Protein AF-A0A846SMU7-F1 (afdb_monomer_lite)

Structure (mmCIF, N/CA/C/O backbone):
data_AF-A0A846SMU7-F1
#
_entry.id   AF-A0A846SMU7-F1
#
loop_
_atom_site.group_PDB
_atom_site.id
_atom_site.type_symbol
_atom_site.label_atom_id
_atom_site.label_alt_id
_atom_site.label_comp_id
_atom_site.label_asym_id
_atom_site.label_entity_id
_atom_site.label_seq_id
_atom_site.pdbx_PDB_ins_code
_atom_site.Cartn_x
_atom_site.Cartn_y
_atom_site.Cartn_z
_atom_site.occupancy
_atom_site.B_iso_or_equiv
_atom_site.auth_seq_id
_atom_site.auth_comp_id
_atom_site.auth_asym_id
_atom_site.auth_atom_id
_atom_site.pdbx_PDB_model_num
ATOM 1 N N . MET A 1 1 ? 7.719 -6.449 4.199 1.00 87.12 1 MET A N 1
ATOM 2 C CA . MET A 1 1 ? 6.396 -6.004 4.695 1.00 87.12 1 MET A CA 1
ATOM 3 C C . MET A 1 1 ? 6.535 -4.576 5.198 1.00 87.12 1 MET A C 1
ATOM 5 O O . MET A 1 1 ? 7.636 -4.227 5.606 1.00 87.12 1 MET A O 1
ATOM 9 N N . ILE A 1 2 ? 5.466 -3.786 5.171 1.00 92.44 2 ILE A N 1
ATOM 10 C CA . ILE A 1 2 ? 5.481 -2.355 5.486 1.00 92.44 2 ILE A CA 1
ATOM 11 C C . ILE A 1 2 ? 4.340 -2.072 6.477 1.00 92.44 2 ILE A C 1
ATOM 13 O O . ILE A 1 2 ? 3.179 -2.138 6.070 1.00 92.44 2 ILE A O 1
ATOM 17 N N . PRO A 1 3 ? 4.624 -1.831 7.766 1.00 92.62 3 PRO A N 1
ATOM 18 C CA . PRO A 1 3 ? 3.638 -1.274 8.687 1.00 92.62 3 PRO A CA 1
ATOM 19 C C . PRO A 1 3 ? 3.434 0.221 8.386 1.00 92.62 3 PRO A C 1
ATOM 21 O O . PRO A 1 3 ? 4.411 0.931 8.161 1.00 92.62 3 PRO A O 1
ATOM 24 N N . THR A 1 4 ? 2.189 0.695 8.363 1.00 92.88 4 THR A N 1
ATOM 25 C CA . THR A 1 4 ? 1.830 2.069 7.991 1.00 92.88 4 THR A CA 1
ATOM 26 C C . THR A 1 4 ? 0.860 2.702 8.985 1.00 92.88 4 THR A C 1
ATOM 28 O O . THR A 1 4 ? -0.081 2.060 9.458 1.00 92.88 4 THR A O 1
ATOM 31 N N . TYR A 1 5 ? 1.089 3.984 9.274 1.00 92.94 5 TYR A N 1
ATOM 32 C CA . TYR A 1 5 ? 0.157 4.864 9.974 1.00 92.94 5 TYR A CA 1
ATOM 33 C C . TYR A 1 5 ? 0.385 6.309 9.510 1.00 92.94 5 TYR A C 1
ATOM 35 O O . TYR A 1 5 ? 1.468 6.836 9.734 1.00 92.94 5 TYR A O 1
ATOM 43 N N . ASN A 1 6 ? -0.604 6.945 8.877 1.00 92.88 6 ASN A N 1
ATOM 44 C CA . ASN A 1 6 ? -0.469 8.283 8.267 1.00 92.88 6 ASN A CA 1
ATOM 45 C C . ASN A 1 6 ? 0.636 8.396 7.189 1.00 92.88 6 ASN A C 1
ATOM 47 O O . ASN A 1 6 ? 1.382 9.371 7.136 1.00 92.88 6 ASN A O 1
ATOM 51 N N . GLU A 1 7 ? 0.733 7.396 6.312 1.00 93.06 7 GLU A N 1
ATOM 52 C CA . GLU A 1 7 ? 1.792 7.254 5.299 1.00 93.06 7 GLU A CA 1
ATOM 53 C C . GLU A 1 7 ? 1.241 7.282 3.857 1.00 93.06 7 GLU A C 1
ATOM 55 O O . GLU A 1 7 ? 1.865 6.773 2.920 1.00 93.06 7 GLU A O 1
ATOM 60 N N . SER A 1 8 ? 0.059 7.871 3.642 1.00 92.44 8 SER A N 1
ATOM 61 C CA . SER A 1 8 ? -0.642 7.868 2.346 1.00 92.44 8 SER A CA 1
ATOM 62 C C . SER A 1 8 ? 0.187 8.434 1.194 1.00 92.44 8 SER A C 1
ATOM 64 O O . SER A 1 8 ? 0.138 7.903 0.088 1.00 92.44 8 SER A O 1
ATOM 66 N N . LYS A 1 9 ? 0.980 9.483 1.432 1.00 93.44 9 LYS A N 1
ATOM 67 C CA . LYS A 1 9 ? 1.860 10.074 0.408 1.00 93.44 9 LYS A CA 1
ATOM 68 C C . LYS A 1 9 ? 3.076 9.197 0.119 1.00 93.44 9 LYS A C 1
ATOM 70 O O . LYS A 1 9 ? 3.502 9.075 -1.026 1.00 93.44 9 LYS A O 1
ATOM 75 N N . ASN A 1 10 ? 3.625 8.576 1.156 1.00 93.50 10 ASN A N 1
ATOM 76 C CA . ASN A 1 10 ? 4.845 7.791 1.060 1.00 93.50 10 ASN A CA 1
ATOM 77 C C . ASN A 1 10 ? 4.601 6.466 0.329 1.00 93.50 10 ASN A C 1
ATOM 79 O O . ASN A 1 10 ? 5.373 6.080 -0.548 1.00 93.50 10 ASN A O 1
ATOM 83 N N . ILE A 1 11 ? 3.474 5.800 0.608 1.00 94.19 11 ILE A N 1
ATOM 84 C CA . ILE A 1 11 ? 3.163 4.501 -0.001 1.00 94.19 11 ILE A CA 1
ATOM 85 C C . ILE A 1 11 ? 3.006 4.578 -1.529 1.00 94.19 11 ILE A C 1
ATOM 87 O O . ILE A 1 11 ? 3.372 3.627 -2.221 1.00 94.19 11 ILE A O 1
ATOM 91 N N . VAL A 1 12 ? 2.534 5.713 -2.062 1.00 94.31 12 VAL A 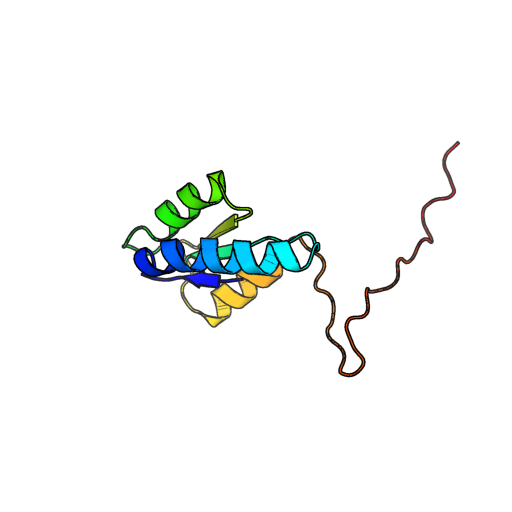N 1
ATOM 92 C CA . VAL A 1 12 ? 2.403 5.954 -3.513 1.00 94.31 12 VAL A CA 1
ATOM 93 C C . VAL A 1 12 ? 3.756 5.910 -4.213 1.00 94.31 12 VAL A C 1
ATOM 95 O O . VAL A 1 12 ? 3.847 5.375 -5.313 1.00 94.31 12 VAL A O 1
ATOM 98 N N . ASN A 1 13 ? 4.805 6.413 -3.563 1.00 94.81 13 ASN A N 1
ATOM 99 C CA . ASN A 1 13 ? 6.149 6.465 -4.133 1.00 94.81 13 ASN A CA 1
ATOM 100 C C . ASN A 1 13 ? 6.958 5.202 -3.812 1.00 94.81 13 ASN A C 1
ATOM 102 O O . ASN A 1 13 ? 7.700 4.700 -4.654 1.00 94.81 13 ASN A O 1
ATOM 106 N N . LEU A 1 14 ? 6.797 4.653 -2.607 1.00 94.56 14 LEU A N 1
ATOM 107 C CA . LEU A 1 14 ? 7.575 3.510 -2.140 1.00 94.56 14 LEU A CA 1
ATOM 108 C C . LEU A 1 14 ? 7.216 2.213 -2.877 1.00 94.56 14 LEU A C 1
ATOM 110 O O . LEU A 1 14 ? 8.102 1.429 -3.214 1.00 94.56 14 LEU A O 1
ATOM 114 N N . VAL A 1 15 ? 5.927 1.973 -3.139 1.00 95.50 15 VAL A N 1
ATOM 115 C CA . VAL A 1 15 ? 5.464 0.736 -3.786 1.00 95.50 15 VAL A CA 1
ATOM 116 C C . VAL A 1 15 ? 6.070 0.548 -5.186 1.00 95.50 15 VAL A C 1
ATOM 118 O O . VAL A 1 15 ? 6.647 -0.518 -5.408 1.00 95.50 15 VAL A O 1
ATOM 121 N N . PRO A 1 16 ? 6.004 1.526 -6.114 1.00 95.25 16 PRO A N 1
ATOM 122 C CA . PRO A 1 16 ? 6.611 1.390 -7.439 1.00 95.25 16 PRO A CA 1
ATOM 123 C C . PRO A 1 16 ? 8.120 1.133 -7.385 1.00 95.25 16 PRO A C 1
ATOM 125 O O . PRO A 1 16 ? 8.637 0.314 -8.143 1.00 95.25 16 PRO A O 1
ATOM 128 N N . LEU A 1 17 ? 8.832 1.789 -6.461 1.00 95.44 17 LEU A N 1
ATOM 129 C CA . LEU A 1 17 ? 10.273 1.600 -6.286 1.00 95.44 17 LEU A CA 1
ATOM 130 C C . LEU A 1 17 ? 10.604 0.180 -5.812 1.00 95.44 17 LEU A C 1
ATOM 132 O O . LEU A 1 17 ? 11.499 -0.464 -6.364 1.00 95.44 17 LEU A O 1
ATOM 136 N N . LEU A 1 18 ? 9.867 -0.330 -4.821 1.00 94.25 18 LEU A N 1
ATOM 137 C CA . LEU A 1 18 ? 10.028 -1.705 -4.346 1.00 94.25 18 LEU A CA 1
ATOM 138 C C . LEU A 1 18 ? 9.710 -2.713 -5.446 1.00 94.25 18 LEU A C 1
ATOM 140 O O . LEU A 1 18 ? 10.467 -3.657 -5.647 1.00 94.25 18 LEU A O 1
ATOM 144 N N . ASP A 1 19 ? 8.619 -2.500 -6.174 1.00 94.44 19 ASP A N 1
ATOM 145 C CA . ASP A 1 19 ? 8.208 -3.346 -7.288 1.00 94.44 19 ASP A CA 1
ATOM 146 C C . ASP A 1 19 ? 9.297 -3.420 -8.371 1.00 94.44 19 ASP A C 1
ATOM 148 O O . ASP A 1 19 ? 9.733 -4.512 -8.740 1.00 94.44 19 ASP A O 1
ATOM 152 N N . ALA A 1 20 ? 9.831 -2.271 -8.794 1.00 95.06 20 ALA A N 1
ATOM 153 C CA . ALA A 1 20 ? 10.898 -2.193 -9.787 1.00 95.06 20 ALA A CA 1
ATOM 154 C C . ALA A 1 20 ? 12.171 -2.943 -9.360 1.00 95.06 20 ALA A C 1
ATOM 156 O O . ALA A 1 20 ? 12.816 -3.582 -10.193 1.00 95.06 20 ALA A O 1
ATOM 157 N N . GLN A 1 21 ? 12.544 -2.898 -8.077 1.00 94.69 21 GLN A N 1
ATOM 158 C CA . GLN A 1 21 ? 13.710 -3.636 -7.580 1.00 94.69 21 GLN A CA 1
ATOM 159 C C . GLN A 1 21 ? 13.425 -5.130 -7.412 1.00 94.69 21 GLN A C 1
ATOM 161 O O . GLN A 1 21 ? 14.247 -5.964 -7.789 1.00 94.69 21 GLN A O 1
ATOM 166 N N . LEU A 1 22 ? 12.252 -5.494 -6.892 1.00 91.62 22 LEU A N 1
ATOM 167 C CA . LEU A 1 22 ? 11.905 -6.888 -6.633 1.00 91.62 22 LEU A CA 1
ATOM 168 C C . LEU A 1 22 ? 11.710 -7.681 -7.930 1.00 91.62 22 LEU A C 1
ATOM 170 O O . LEU A 1 22 ? 12.144 -8.833 -7.992 1.00 91.62 22 LEU A O 1
ATOM 174 N N . ARG A 1 23 ? 11.183 -7.069 -9.002 1.00 91.88 23 ARG A N 1
ATOM 175 C CA . ARG A 1 23 ? 11.105 -7.713 -10.330 1.00 91.88 23 ARG A CA 1
ATOM 176 C C . ARG A 1 23 ? 12.468 -8.160 -10.856 1.00 91.88 23 ARG A C 1
ATOM 178 O O . ARG A 1 23 ? 12.560 -9.232 -11.452 1.00 91.88 23 ARG A O 1
ATOM 185 N N . LYS A 1 24 ? 13.538 -7.398 -10.595 1.00 93.62 24 LYS A N 1
ATOM 186 C CA . LYS A 1 24 ? 14.902 -7.740 -11.045 1.00 93.62 24 LYS A CA 1
ATOM 187 C C . LYS A 1 24 ? 15.412 -9.045 -10.441 1.00 93.62 24 LYS A C 1
ATOM 189 O O . LYS A 1 24 ? 16.204 -9.736 -11.070 1.00 93.62 24 LYS A O 1
ATOM 194 N N . THR A 1 25 ? 14.930 -9.410 -9.254 1.00 90.06 25 THR A N 1
ATOM 195 C CA . THR A 1 25 ? 15.348 -10.643 -8.571 1.00 90.06 25 THR A CA 1
ATOM 196 C C . THR A 1 25 ? 14.820 -11.918 -9.234 1.00 90.06 25 THR A C 1
ATOM 198 O O . THR A 1 25 ? 15.278 -13.004 -8.896 1.00 90.06 25 THR A O 1
ATOM 201 N N . ARG A 1 26 ? 13.842 -11.811 -10.153 1.00 87.06 26 ARG A N 1
ATOM 202 C CA . ARG A 1 26 ? 13.135 -12.943 -10.789 1.00 87.06 26 ARG A CA 1
ATOM 203 C C . ARG A 1 26 ? 12.529 -13.949 -9.795 1.00 87.06 26 ARG A C 1
ATOM 205 O O . ARG A 1 26 ? 12.157 -15.057 -10.175 1.00 87.06 26 ARG A O 1
ATOM 212 N N . HIS A 1 27 ? 12.385 -13.569 -8.526 1.00 87.62 27 HIS A N 1
ATOM 213 C CA . HIS A 1 27 ? 11.709 -14.364 -7.512 1.00 87.62 27 HIS A CA 1
ATOM 214 C C . HIS A 1 27 ? 10.273 -13.868 -7.316 1.00 87.62 27 HIS A C 1
ATOM 216 O O . HIS A 1 27 ? 10.042 -12.660 -7.289 1.00 87.62 27 HIS A O 1
ATOM 222 N N . PRO A 1 28 ? 9.290 -14.765 -7.121 1.00 88.12 28 PRO A N 1
ATOM 223 C CA . PRO A 1 28 ? 7.938 -14.352 -6.768 1.00 88.12 28 PRO A CA 1
ATOM 224 C C . PRO A 1 28 ? 7.926 -13.589 -5.436 1.00 88.12 28 PRO A C 1
ATOM 226 O O . PRO A 1 28 ? 8.360 -14.123 -4.414 1.00 88.12 28 PRO A O 1
ATOM 229 N N . TYR A 1 29 ? 7.378 -12.374 -5.427 1.00 90.19 29 TYR A N 1
ATOM 230 C CA . TYR A 1 29 ? 7.268 -11.531 -4.232 1.00 90.19 29 TYR A CA 1
ATOM 231 C C . TYR A 1 29 ? 5.834 -11.047 -4.005 1.00 90.19 29 TYR A C 1
ATOM 233 O O . TYR A 1 29 ? 4.994 -11.042 -4.907 1.00 90.19 29 TYR A O 1
ATOM 241 N N . GLU A 1 30 ? 5.535 -10.704 -2.755 1.00 91.81 30 GLU A N 1
ATOM 242 C CA . GLU A 1 30 ? 4.330 -9.976 -2.347 1.00 91.81 30 GLU A CA 1
ATOM 243 C C . GLU A 1 30 ? 4.754 -8.801 -1.463 1.00 91.81 30 GLU A C 1
ATOM 245 O O . GLU A 1 30 ? 5.671 -8.927 -0.647 1.00 91.81 30 GLU A O 1
ATOM 250 N N . ILE A 1 31 ? 4.082 -7.662 -1.606 1.00 93.06 31 ILE A N 1
ATOM 251 C CA . ILE A 1 31 ? 4.269 -6.500 -0.739 1.00 93.06 31 ILE A CA 1
ATOM 252 C C . ILE A 1 31 ? 3.140 -6.511 0.287 1.00 93.06 31 ILE A C 1
ATOM 254 O O . ILE A 1 31 ? 2.001 -6.160 -0.002 1.00 93.06 31 ILE A O 1
ATOM 258 N N . VAL A 1 32 ? 3.444 -6.945 1.506 1.00 94.06 32 VAL A N 1
ATOM 259 C CA . VAL A 1 32 ? 2.463 -6.939 2.599 1.00 94.06 32 VAL A CA 1
ATOM 260 C C . VAL A 1 32 ? 2.455 -5.564 3.259 1.00 94.06 32 VAL A C 1
ATOM 262 O O . VAL A 1 32 ? 3.473 -5.173 3.829 1.00 94.06 32 VAL A O 1
ATOM 265 N N . VAL A 1 33 ? 1.323 -4.864 3.194 1.00 94.69 33 VAL A N 1
ATOM 266 C CA . VAL A 1 33 ? 1.080 -3.565 3.842 1.00 94.69 33 VAL A CA 1
ATOM 267 C C . VAL A 1 33 ? 0.170 -3.797 5.041 1.00 94.69 33 VAL A C 1
ATOM 269 O O . VAL A 1 33 ? -0.888 -4.406 4.891 1.00 94.69 33 VAL A O 1
ATOM 272 N N . VAL A 1 34 ? 0.572 -3.340 6.224 1.00 94.56 34 VAL A N 1
ATOM 273 C CA . VAL A 1 34 ? -0.210 -3.467 7.461 1.00 94.56 34 VAL A CA 1
ATOM 274 C C . VAL A 1 34 ? -0.565 -2.075 7.951 1.00 94.56 34 VAL A C 1
ATOM 276 O O . VAL A 1 34 ? 0.330 -1.348 8.351 1.00 94.56 34 VAL A O 1
ATOM 279 N N . ASP A 1 35 ? -1.843 -1.715 7.924 1.00 94.19 35 ASP A N 1
ATOM 280 C CA . ASP A 1 35 ? -2.305 -0.373 8.283 1.00 94.19 35 ASP A CA 1
ATOM 281 C C . ASP A 1 35 ? -3.139 -0.395 9.566 1.00 94.19 35 ASP A C 1
ATOM 283 O O . ASP A 1 35 ? -4.091 -1.175 9.664 1.00 94.19 35 ASP A O 1
ATOM 287 N N . ASP A 1 36 ? -2.821 0.487 10.515 1.00 92.94 36 ASP A N 1
ATOM 288 C CA . ASP A 1 36 ? -3.504 0.600 11.816 1.00 92.94 36 ASP A CA 1
ATOM 289 C C . ASP A 1 36 ? -4.674 1.601 11.771 1.00 92.94 36 ASP A C 1
ATOM 291 O O . ASP A 1 36 ? -4.804 2.492 12.614 1.00 92.94 36 ASP A O 1
ATOM 295 N N . ASN A 1 37 ? -5.527 1.452 10.751 1.00 91.94 37 ASN A N 1
ATOM 296 C CA . ASN A 1 37 ? -6.687 2.303 10.482 1.00 91.94 37 ASN A CA 1
ATOM 297 C C . ASN A 1 37 ? -6.315 3.788 10.413 1.00 91.94 37 ASN A C 1
ATOM 299 O O . ASN A 1 37 ? -6.837 4.620 11.160 1.00 91.94 37 ASN A O 1
ATOM 303 N N . SER A 1 38 ? -5.400 4.105 9.499 1.00 91.81 38 SER A N 1
ATOM 304 C CA . SER A 1 38 ? -4.908 5.465 9.323 1.00 91.81 38 SER A CA 1
ATOM 305 C C . SER A 1 38 ? -6.050 6.434 8.984 1.00 91.81 38 SER A C 1
ATOM 307 O O . SER A 1 38 ? -6.785 6.193 8.014 1.00 91.81 38 SER A O 1
ATOM 309 N N . PRO A 1 39 ? -6.202 7.545 9.730 1.00 91.56 39 PRO A N 1
ATOM 310 C CA . PRO A 1 39 ? -7.241 8.542 9.468 1.00 91.56 39 PRO A CA 1
ATOM 311 C C . PRO A 1 39 ? -7.039 9.270 8.132 1.00 91.56 39 PRO A C 1
ATOM 313 O O . PRO A 1 39 ? -8.013 9.700 7.521 1.00 91.56 39 PRO A O 1
ATOM 316 N N . ASP A 1 40 ? -5.801 9.346 7.637 1.00 92.44 40 ASP A N 1
ATOM 317 C CA . ASP A 1 40 ? -5.464 9.951 6.342 1.00 92.44 40 ASP A CA 1
ATOM 318 C C . ASP A 1 40 ? -5.883 9.100 5.124 1.00 92.44 40 ASP A C 1
ATOM 320 O O . ASP A 1 40 ? -5.718 9.510 3.976 1.00 92.44 40 ASP A O 1
ATOM 324 N N . GLY A 1 41 ? -6.417 7.895 5.349 1.00 92.62 41 GLY A N 1
ATOM 325 C CA . GLY A 1 41 ? -6.816 6.992 4.278 1.00 92.62 41 GLY A CA 1
ATOM 326 C C . GLY A 1 41 ? -5.661 6.235 3.620 1.00 92.62 41 GLY A C 1
ATOM 327 O O . GLY A 1 41 ? -5.851 5.728 2.514 1.00 92.62 41 GLY A O 1
ATOM 328 N N . THR A 1 42 ? -4.506 6.082 4.281 1.00 94.75 42 THR A N 1
ATOM 329 C CA . THR A 1 42 ? -3.378 5.255 3.800 1.00 94.75 42 THR A CA 1
ATOM 330 C C . THR A 1 42 ? -3.834 3.883 3.288 1.00 94.75 42 THR A C 1
ATOM 332 O O . THR A 1 42 ? -3.467 3.467 2.188 1.00 94.75 42 THR A O 1
ATOM 335 N N . TRP A 1 43 ? -4.724 3.200 4.014 1.00 93.56 43 TRP A N 1
ATOM 336 C CA . TRP A 1 43 ? -5.290 1.917 3.587 1.00 93.56 43 TRP A CA 1
ATOM 337 C C . TRP A 1 43 ? -6.100 1.996 2.282 1.00 93.56 43 TRP A C 1
ATOM 339 O O . TRP A 1 43 ? -6.110 1.038 1.507 1.00 93.56 43 TRP A O 1
ATOM 349 N N . LYS A 1 44 ? -6.776 3.121 2.002 1.00 96.12 44 LYS A N 1
ATOM 350 C CA . LYS A 1 44 ? -7.508 3.331 0.739 1.00 96.12 44 LYS A CA 1
ATOM 351 C C . LYS A 1 44 ? -6.525 3.424 -0.418 1.00 96.12 44 LYS A C 1
ATOM 353 O O . LYS A 1 44 ? -6.734 2.773 -1.439 1.00 96.12 44 LYS A O 1
ATOM 358 N N . VAL A 1 45 ? -5.443 4.176 -0.226 1.00 95.88 45 VAL A N 1
ATOM 359 C CA . VAL A 1 45 ? -4.360 4.309 -1.206 1.00 95.88 45 VAL A CA 1
ATOM 360 C C . VAL A 1 45 ? -3.709 2.951 -1.465 1.00 95.88 45 VAL A C 1
ATOM 362 O O . VAL A 1 45 ? -3.622 2.523 -2.614 1.00 95.88 45 VAL A O 1
ATOM 365 N N . ALA A 1 46 ? -3.361 2.210 -0.408 1.00 94.50 46 ALA A N 1
ATOM 366 C CA . ALA A 1 46 ? -2.826 0.853 -0.518 1.00 94.50 46 ALA A CA 1
ATOM 367 C C . ALA A 1 46 ? -3.766 -0.082 -1.302 1.00 94.50 46 ALA A C 1
ATOM 369 O O . ALA A 1 46 ? -3.316 -0.870 -2.133 1.00 94.50 46 ALA A O 1
ATOM 370 N N . ARG A 1 47 ? -5.084 0.025 -1.076 1.00 95.25 47 ARG A N 1
ATOM 371 C CA . ARG A 1 47 ? -6.105 -0.761 -1.787 1.00 95.25 47 ARG A CA 1
ATOM 372 C C . ARG A 1 47 ? -6.196 -0.407 -3.273 1.00 95.25 47 ARG A C 1
ATOM 374 O O . ARG A 1 47 ? -6.458 -1.291 -4.081 1.00 95.25 47 ARG A O 1
ATOM 381 N N . ILE A 1 48 ? -5.998 0.859 -3.637 1.00 96.38 48 ILE A N 1
ATOM 382 C CA . ILE A 1 48 ? -5.945 1.288 -5.041 1.00 96.38 48 ILE A CA 1
ATOM 383 C C . ILE A 1 48 ? -4.680 0.736 -5.704 1.00 96.38 48 ILE A C 1
ATOM 385 O O . ILE A 1 48 ? -4.775 0.118 -6.762 1.00 96.38 48 ILE A O 1
ATOM 389 N N . LEU A 1 49 ? -3.521 0.879 -5.056 1.00 95.06 49 LEU A N 1
ATOM 390 C CA . LEU A 1 49 ? -2.243 0.371 -5.563 1.00 95.06 49 LEU A CA 1
ATOM 391 C C . LEU A 1 49 ? -2.247 -1.154 -5.737 1.00 95.06 49 LEU A C 1
ATOM 393 O O . LEU A 1 49 ? -1.635 -1.665 -6.672 1.00 95.06 49 LEU A O 1
ATOM 397 N N . ALA A 1 50 ? -2.986 -1.887 -4.900 1.00 94.88 50 ALA A N 1
ATOM 398 C CA . ALA A 1 50 ? -3.141 -3.336 -5.022 1.00 94.88 50 ALA A CA 1
ATOM 399 C C . ALA A 1 50 ? -3.801 -3.799 -6.336 1.00 94.88 50 ALA A C 1
ATOM 401 O O . ALA A 1 50 ? -3.744 -4.984 -6.649 1.00 94.88 50 ALA A O 1
ATOM 402 N N . LYS A 1 51 ? -4.404 -2.894 -7.120 1.00 94.81 51 LYS A N 1
ATOM 403 C CA . LYS A 1 51 ? -4.898 -3.210 -8.471 1.00 94.81 51 LYS A CA 1
ATOM 404 C C . LYS A 1 51 ? -3.773 -3.362 -9.499 1.00 94.81 51 LYS A C 1
ATOM 406 O O . LYS A 1 51 ? -3.952 -4.081 -10.474 1.00 94.81 51 LYS A O 1
ATOM 411 N N . SER A 1 52 ? -2.638 -2.697 -9.282 1.00 95.62 52 SER A N 1
ATOM 412 C CA . SER A 1 52 ? -1.520 -2.641 -10.239 1.00 95.62 52 SER A CA 1
ATOM 413 C C . SER A 1 52 ? -0.260 -3.349 -9.736 1.00 95.62 52 SER A C 1
ATOM 415 O O . SER A 1 52 ? 0.595 -3.734 -10.529 1.00 95.62 52 SER A O 1
ATOM 417 N N . TYR A 1 53 ? -0.142 -3.532 -8.421 1.00 95.25 53 TYR A N 1
ATOM 418 C CA . TYR A 1 53 ? 1.027 -4.107 -7.760 1.00 95.25 53 TYR A CA 1
ATOM 419 C C . TYR A 1 53 ? 0.635 -5.336 -6.933 1.00 95.25 53 TYR A C 1
ATOM 421 O O . TYR A 1 53 ? -0.500 -5.402 -6.456 1.00 95.25 53 TYR A O 1
ATOM 429 N N . PRO A 1 54 ? 1.557 -6.290 -6.690 1.00 93.31 54 PRO A N 1
ATOM 430 C CA . PRO A 1 54 ? 1.296 -7.490 -5.891 1.00 93.31 54 PRO A CA 1
ATOM 431 C C . PRO A 1 54 ? 1.246 -7.167 -4.386 1.00 93.31 54 PRO A C 1
ATOM 433 O O . PRO A 1 54 ? 2.020 -7.698 -3.584 1.00 93.31 54 PRO A O 1
ATOM 436 N N . ILE A 1 55 ? 0.350 -6.259 -4.002 1.00 94.44 55 ILE A N 1
ATOM 437 C CA . ILE A 1 55 ? 0.143 -5.816 -2.629 1.00 94.44 55 ILE A CA 1
ATOM 438 C C . ILE A 1 55 ? -0.903 -6.686 -1.953 1.00 94.44 55 ILE A C 1
ATOM 440 O O . ILE A 1 55 ? -1.976 -6.956 -2.490 1.00 94.44 55 ILE A O 1
ATOM 444 N N . ARG A 1 56 ? -0.625 -7.020 -0.697 1.00 93.12 56 ARG A N 1
ATOM 445 C CA . ARG A 1 56 ? -1.613 -7.541 0.233 1.00 93.12 56 ARG A CA 1
ATOM 446 C C . ARG A 1 56 ? -1.788 -6.579 1.397 1.00 93.12 56 ARG A C 1
ATOM 448 O O . ARG A 1 56 ? -0.884 -6.419 2.211 1.00 93.12 56 ARG A O 1
ATOM 455 N N . LEU A 1 57 ? -2.971 -5.983 1.486 1.00 93.62 57 LEU A N 1
ATOM 456 C CA . LEU A 1 57 ? -3.337 -5.079 2.569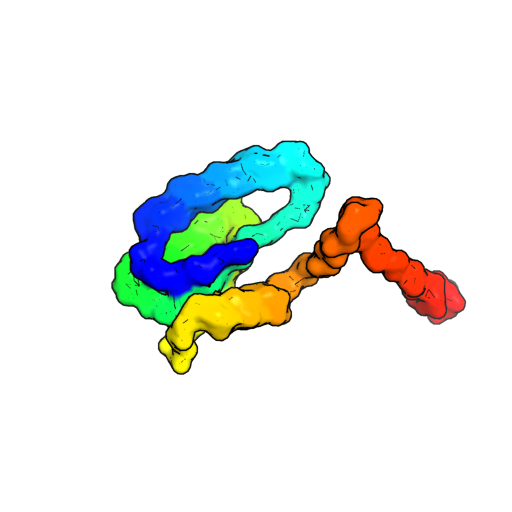 1.00 93.62 57 LEU A CA 1
ATOM 457 C C . LEU A 1 57 ? -3.907 -5.850 3.767 1.00 93.62 57 LEU A C 1
ATOM 459 O O . LEU A 1 57 ? -4.800 -6.685 3.621 1.00 93.62 57 LEU A O 1
ATOM 463 N N . ILE A 1 58 ? -3.415 -5.532 4.960 1.00 93.19 58 ILE A N 1
ATOM 464 C CA . ILE A 1 58 ? -3.924 -5.990 6.250 1.00 93.19 58 ILE A CA 1
ATOM 465 C C . ILE A 1 58 ? -4.339 -4.746 7.030 1.00 93.19 58 ILE A C 1
ATOM 467 O O . ILE A 1 58 ? -3.495 -4.038 7.564 1.00 93.19 58 ILE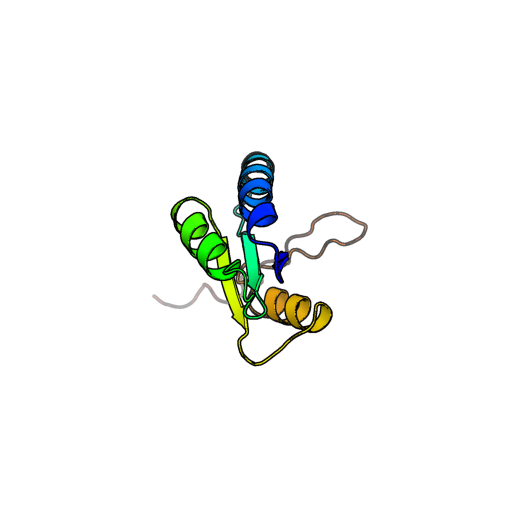 A O 1
ATOM 471 N N . LEU A 1 59 ? -5.642 -4.490 7.102 1.00 93.12 59 LEU A N 1
ATOM 472 C CA . LEU A 1 59 ? -6.192 -3.387 7.887 1.00 93.12 59 LEU A CA 1
ATOM 473 C C . LEU A 1 59 ? -6.498 -3.861 9.314 1.00 93.12 59 LEU A C 1
ATOM 475 O O . LEU A 1 59 ? -7.260 -4.814 9.499 1.00 93.12 59 LEU A O 1
ATOM 479 N N . ARG A 1 60 ? -5.918 -3.198 10.313 1.00 92.75 60 ARG A N 1
ATOM 480 C CA . ARG A 1 60 ? -6.130 -3.436 11.746 1.00 92.75 60 ARG A CA 1
ATOM 481 C C . ARG A 1 60 ? -6.951 -2.279 12.306 1.00 92.75 60 ARG A C 1
ATOM 483 O O . ARG A 1 60 ? -6.510 -1.140 12.288 1.00 92.75 60 ARG A O 1
ATOM 490 N N . LYS A 1 61 ? -8.176 -2.559 12.758 1.00 87.50 61 LYS A N 1
ATOM 491 C CA . LYS A 1 61 ? -9.111 -1.518 13.231 1.00 87.50 61 LYS A CA 1
ATOM 492 C C . LYS A 1 61 ? -9.032 -1.248 14.735 1.00 87.50 61 LYS A C 1
ATOM 494 O O . LYS A 1 61 ? -9.228 -0.113 15.147 1.00 87.50 61 LYS A O 1
ATOM 499 N N . ASN A 1 62 ? -8.722 -2.276 15.526 1.00 84.44 62 ASN A N 1
ATOM 500 C CA . ASN A 1 62 ? -8.803 -2.238 16.993 1.00 84.44 62 ASN A CA 1
ATOM 501 C C . ASN A 1 62 ? -7.437 -2.392 17.673 1.00 84.44 62 ASN A C 1
ATOM 503 O O . ASN A 1 62 ? -7.359 -2.561 18.884 1.00 84.44 62 ASN A O 1
ATOM 507 N N . GLU A 1 63 ? -6.357 -2.377 16.900 1.00 78.19 63 GLU A N 1
ATOM 508 C CA . GLU A 1 63 ? -5.007 -2.553 17.410 1.00 78.19 63 GLU A CA 1
ATOM 509 C C . GLU A 1 63 ? -4.126 -1.445 16.847 1.00 78.19 63 GLU A C 1
ATOM 511 O O . GLU A 1 63 ? -4.254 -1.091 15.675 1.00 78.19 63 GLU A O 1
ATOM 516 N N . LYS A 1 64 ? -3.228 -0.919 17.677 1.00 77.56 64 LYS A N 1
ATOM 517 C CA . LYS A 1 64 ? -2.231 0.068 17.271 1.00 77.56 64 LYS A CA 1
ATOM 518 C C . LYS A 1 64 ? -0.863 -0.353 17.772 1.00 77.56 64 LYS A C 1
ATOM 520 O O . LYS A 1 64 ? -0.737 -0.923 18.857 1.00 77.56 64 LYS A O 1
ATOM 525 N N . GLY A 1 65 ? 0.158 -0.057 16.984 1.00 85.56 65 GLY A N 1
ATOM 526 C CA . GLY A 1 65 ? 1.545 -0.159 17.409 1.00 85.56 65 GLY A CA 1
ATOM 527 C C . GLY A 1 65 ? 2.410 -0.892 16.400 1.00 85.56 65 GLY A C 1
ATOM 528 O O . GLY A 1 65 ? 2.030 -1.919 15.835 1.00 85.56 65 GLY A O 1
ATOM 529 N N . LEU A 1 66 ? 3.624 -0.375 16.224 1.00 85.88 66 LEU A N 1
ATOM 530 C CA . LEU A 1 66 ? 4.575 -0.864 15.233 1.00 85.88 66 LEU A CA 1
ATOM 531 C C . LEU A 1 66 ? 4.936 -2.338 15.449 1.00 85.88 66 LEU A C 1
ATOM 533 O O . LEU A 1 66 ? 4.852 -3.137 14.521 1.00 85.88 66 LEU A O 1
ATOM 537 N N . ALA A 1 67 ? 5.297 -2.719 16.678 1.00 88.56 67 ALA A N 1
ATOM 538 C CA . ALA A 1 67 ? 5.712 -4.089 16.985 1.00 88.56 67 ALA A CA 1
ATOM 539 C C . ALA A 1 67 ? 4.593 -5.105 16.702 1.00 88.56 67 ALA A C 1
ATOM 541 O O . ALA A 1 67 ? 4.826 -6.159 16.109 1.00 88.56 67 ALA A O 1
ATOM 542 N N . THR A 1 68 ? 3.353 -4.773 17.061 1.00 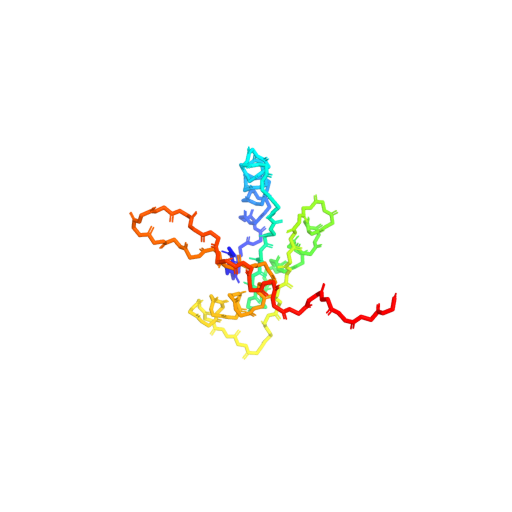88.81 68 THR A N 1
ATOM 543 C CA . THR A 1 68 ? 2.200 -5.645 16.825 1.00 88.81 68 THR A CA 1
ATOM 544 C C . THR A 1 68 ? 1.812 -5.677 15.343 1.00 88.81 68 THR A C 1
ATOM 546 O O . THR A 1 68 ? 1.462 -6.745 14.840 1.00 88.81 68 THR A O 1
ATOM 549 N N . ALA A 1 69 ? 1.983 -4.571 14.606 1.00 88.38 69 ALA A N 1
ATOM 550 C CA . ALA A 1 69 ? 1.796 -4.517 13.151 1.00 88.38 69 ALA A CA 1
ATOM 551 C C . ALA A 1 69 ? 2.797 -5.420 12.427 1.00 88.38 69 ALA A C 1
ATOM 553 O O . ALA A 1 69 ? 2.431 -6.188 11.536 1.00 88.38 69 ALA A O 1
ATOM 554 N N . VAL A 1 70 ? 4.057 -5.371 12.861 1.00 87.94 70 VAL A N 1
ATOM 555 C CA . VAL A 1 70 ? 5.147 -6.215 12.366 1.00 87.94 70 VAL A CA 1
ATOM 556 C C . VAL A 1 70 ? 4.811 -7.691 12.584 1.00 87.94 70 VAL A C 1
ATOM 558 O O . VAL A 1 70 ? 4.818 -8.474 11.632 1.00 87.94 70 VAL A O 1
ATOM 561 N N . ILE A 1 71 ? 4.438 -8.075 13.807 1.00 87.75 71 ILE A N 1
ATOM 562 C CA . ILE A 1 71 ? 4.068 -9.460 14.137 1.00 87.75 71 ILE A CA 1
ATOM 563 C C . ILE A 1 71 ? 2.854 -9.916 13.314 1.00 87.75 71 ILE A C 1
ATOM 565 O O . ILE A 1 71 ? 2.865 -11.011 12.747 1.00 87.75 71 ILE A O 1
ATOM 569 N N . ALA A 1 72 ? 1.814 -9.086 13.215 1.00 87.00 72 ALA A N 1
ATOM 570 C CA . ALA A 1 72 ? 0.615 -9.393 12.440 1.00 87.00 72 ALA A CA 1
ATOM 571 C C . ALA A 1 72 ? 0.928 -9.567 10.945 1.00 87.00 72 ALA A C 1
ATOM 573 O O . ALA A 1 72 ? 0.405 -10.487 10.310 1.00 87.00 72 ALA A O 1
ATOM 574 N N . GLY A 1 73 ? 1.801 -8.719 10.398 1.00 85.69 73 GLY A N 1
ATOM 575 C CA . GLY A 1 73 ? 2.282 -8.798 9.023 1.00 85.69 73 GLY A CA 1
ATOM 576 C C . GLY A 1 73 ? 3.009 -10.108 8.743 1.00 85.69 73 GLY A C 1
ATOM 577 O O . GLY A 1 73 ? 2.650 -10.810 7.798 1.00 85.69 73 GLY A O 1
ATOM 578 N N . PHE A 1 74 ? 3.963 -10.485 9.599 1.00 85.94 74 PHE A N 1
ATOM 579 C CA . PHE A 1 74 ? 4.693 -11.747 9.458 1.00 85.94 74 PHE A CA 1
ATOM 580 C C . PHE A 1 74 ? 3.789 -12.974 9.587 1.00 85.94 74 PHE A C 1
ATOM 582 O O . PHE A 1 74 ? 3.897 -13.884 8.771 1.00 85.94 74 PHE A O 1
ATOM 589 N N . LYS A 1 75 ? 2.862 -12.994 10.555 1.00 85.00 75 LYS A N 1
ATOM 590 C CA . LYS A 1 75 ? 1.920 -14.115 10.731 1.00 85.00 75 LYS A CA 1
ATOM 591 C C . LYS A 1 75 ? 0.997 -14.311 9.527 1.00 85.00 75 LYS A C 1
ATOM 593 O O . LYS A 1 75 ? 0.588 -15.430 9.239 1.00 85.00 75 LYS A O 1
ATOM 598 N N . LYS A 1 76 ? 0.621 -13.223 8.851 1.00 82.88 76 LYS A N 1
ATOM 599 C CA . LYS A 1 76 ? -0.332 -13.253 7.731 1.00 82.88 76 LYS A CA 1
ATOM 600 C C . LYS A 1 76 ? 0.340 -13.372 6.364 1.00 82.88 76 LYS A C 1
ATOM 602 O O . LYS A 1 76 ? -0.364 -13.702 5.402 1.00 82.88 76 LYS A O 1
ATOM 607 N N . ALA A 1 77 ? 1.642 -13.107 6.253 1.00 80.56 77 ALA A N 1
ATOM 608 C CA . ALA A 1 77 ? 2.406 -13.317 5.026 1.00 80.56 77 ALA A CA 1
ATOM 609 C C . ALA A 1 77 ? 2.297 -14.790 4.601 1.00 80.56 77 ALA A C 1
ATOM 611 O O . ALA A 1 77 ? 2.499 -15.694 5.406 1.00 80.56 77 ALA A O 1
ATOM 612 N N . LYS A 1 78 ? 1.898 -15.037 3.348 1.00 67.62 78 LYS A N 1
ATOM 613 C CA . LYS A 1 78 ? 1.600 -16.399 2.865 1.00 67.62 78 LYS A CA 1
ATOM 614 C C . LYS A 1 78 ? 2.809 -17.053 2.203 1.00 67.62 78 LYS A C 1
ATOM 616 O O . LYS A 1 78 ? 2.803 -18.264 1.996 1.00 67.62 78 LYS A O 1
ATOM 621 N N . ARG A 1 79 ? 3.847 -16.286 1.859 1.00 64.19 79 ARG A N 1
ATOM 622 C CA . ARG A 1 79 ? 5.062 -16.841 1.257 1.00 64.19 79 ARG A CA 1
ATOM 623 C C . ARG A 1 79 ? 6.067 -17.324 2.297 1.00 64.19 79 ARG A C 1
ATOM 625 O O . ARG A 1 79 ? 6.340 -16.662 3.294 1.00 64.19 79 ARG A O 1
ATOM 632 N N . ARG A 1 80 ? 6.630 -18.505 2.015 1.00 57.47 80 ARG A N 1
ATOM 633 C CA . ARG A 1 80 ? 7.596 -19.230 2.850 1.00 57.47 80 ARG A CA 1
ATOM 634 C C . ARG A 1 80 ? 8.77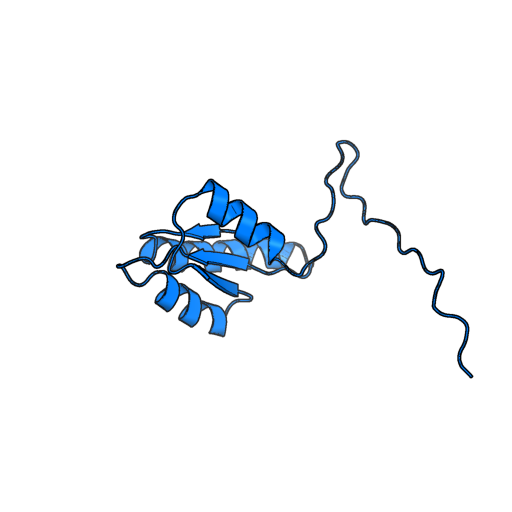0 -18.312 3.193 1.00 57.47 80 ARG A C 1
ATOM 636 O O . ARG A 1 80 ? 9.550 -17.951 2.311 1.00 57.47 80 ARG A O 1
ATOM 643 N N . LEU A 1 81 ? 8.884 -17.948 4.470 1.00 52.34 81 LEU A N 1
ATOM 644 C CA . LEU A 1 81 ? 10.022 -17.203 4.991 1.00 52.34 81 LEU A CA 1
ATOM 645 C C . LEU A 1 81 ? 11.279 -18.044 4.728 1.00 52.34 81 LEU A C 1
ATOM 647 O O . LEU A 1 81 ? 11.438 -19.131 5.288 1.00 52.34 81 LEU A O 1
ATOM 651 N N . ARG A 1 82 ? 12.153 -17.594 3.827 1.00 47.31 82 ARG A N 1
ATOM 652 C CA . ARG A 1 82 ? 13.460 -18.231 3.660 1.00 47.31 82 ARG A CA 1
ATOM 653 C C . ARG A 1 82 ? 14.312 -17.788 4.841 1.00 47.31 82 ARG A C 1
ATOM 655 O O . ARG A 1 82 ? 14.555 -16.595 5.006 1.00 47.31 82 ARG A O 1
ATOM 662 N N . ARG A 1 83 ? 14.718 -18.735 5.689 1.00 36.31 83 ARG A N 1
ATOM 663 C CA . ARG A 1 83 ? 15.686 -18.460 6.755 1.00 36.31 83 ARG A CA 1
ATOM 664 C C . ARG A 1 83 ? 16.970 -17.953 6.100 1.00 36.31 83 ARG A C 1
ATOM 666 O O . ARG A 1 83 ? 17.529 -18.626 5.237 1.00 36.31 83 ARG A O 1
ATOM 673 N N . CYS A 1 84 ? 17.422 -16.778 6.515 1.00 37.25 84 CYS A N 1
ATOM 674 C CA . CYS A 1 84 ? 18.759 -16.301 6.204 1.00 37.25 84 CYS A CA 1
ATOM 675 C C . CYS A 1 84 ? 19.681 -16.808 7.326 1.00 37.25 84 CYS A C 1
ATOM 677 O O . CYS A 1 84 ? 19.643 -16.276 8.432 1.00 37.25 84 CYS A O 1
ATOM 679 N N . ASP A 1 85 ? 20.412 -17.903 7.091 1.00 38.44 85 ASP A N 1
ATOM 680 C CA . ASP A 1 85 ? 21.531 -18.325 7.953 1.00 38.44 85 ASP A CA 1
ATOM 681 C C . ASP A 1 85 ? 22.793 -17.561 7.506 1.00 38.44 85 ASP A C 1
ATOM 683 O O . ASP A 1 85 ? 22.907 -17.202 6.332 1.00 38.44 85 ASP A O 1
ATOM 687 N N . ARG A 1 86 ? 23.778 -17.353 8.396 1.00 50.66 86 ARG A N 1
ATOM 688 C CA . ARG A 1 86 ? 25.078 -16.707 8.086 1.00 50.66 86 ARG A CA 1
ATOM 689 C C . ARG A 1 86 ? 25.850 -17.397 6.945 1.00 50.66 86 ARG A C 1
ATOM 691 O O . ARG A 1 86 ? 26.838 -16.858 6.465 1.00 50.66 86 ARG A O 1
ATOM 698 N N . ARG A 1 87 ? 25.394 -18.571 6.496 1.00 49.00 87 ARG A N 1
ATOM 699 C CA . ARG A 1 87 ? 25.929 -19.366 5.378 1.00 49.00 87 ARG A CA 1
ATOM 700 C C . ARG A 1 87 ? 25.116 -19.258 4.075 1.00 49.00 87 ARG A C 1
ATOM 702 O O . ARG A 1 87 ? 25.246 -20.114 3.205 1.00 49.00 87 ARG A O 1
ATOM 709 N N . GLY A 1 88 ? 24.282 -18.226 3.934 1.00 45.56 88 GLY A N 1
ATOM 710 C CA . GLY A 1 88 ? 23.499 -17.954 2.726 1.00 45.56 88 GLY A CA 1
ATOM 711 C C . GLY A 1 88 ? 22.061 -18.486 2.767 1.00 45.56 88 GLY A C 1
ATOM 712 O O . GLY A 1 88 ? 21.666 -19.252 3.649 1.00 45.56 88 GLY A O 1
ATOM 713 N N . LEU A 1 89 ? 21.255 -18.036 1.797 1.00 41.91 89 LEU A N 1
ATOM 714 C CA . LEU A 1 89 ? 19.831 -18.359 1.650 1.00 41.91 89 LEU A CA 1
ATOM 715 C C . LEU A 1 89 ? 19.627 -19.858 1.385 1.00 41.91 89 LEU A C 1
ATOM 717 O O . LEU A 1 89 ? 19.704 -20.312 0.244 1.00 41.91 89 LEU A O 1
ATOM 721 N N . LYS A 1 90 ? 19.291 -20.635 2.419 1.00 40.19 90 LYS A N 1
ATOM 722 C CA . LYS A 1 90 ? 18.840 -22.021 2.238 1.00 40.19 90 LYS A CA 1
ATOM 723 C C . LYS A 1 90 ? 17.316 -22.079 2.161 1.00 40.19 90 LYS A C 1
ATOM 725 O O . LYS A 1 90 ? 16.595 -21.621 3.048 1.00 40.19 90 LYS A O 1
ATOM 730 N N . SER A 1 91 ? 16.807 -22.669 1.081 1.00 45.47 91 SER A N 1
ATOM 731 C CA . SER A 1 91 ? 15.444 -23.210 1.049 1.00 45.47 91 SER A CA 1
ATOM 732 C C . SER A 1 91 ? 15.334 -24.277 2.138 1.00 45.47 91 SER A C 1
ATOM 734 O O . SER A 1 91 ? 16.215 -25.134 2.184 1.00 45.47 91 SER A O 1
ATOM 736 N N . PRO A 1 92 ? 14.287 -24.311 2.979 1.0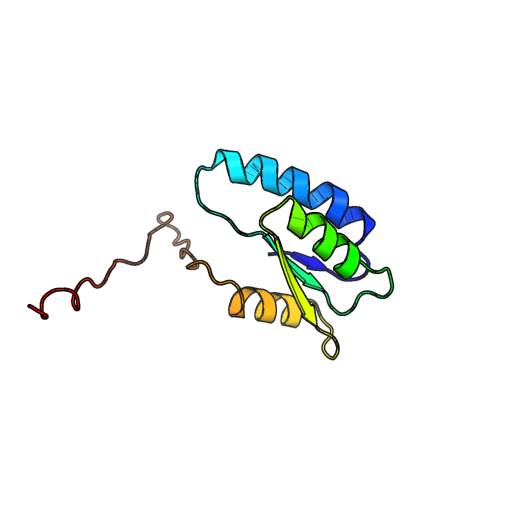0 43.66 92 PRO A N 1
ATOM 737 C CA . PRO A 1 92 ? 14.071 -25.504 3.777 1.00 43.66 92 PRO A CA 1
ATOM 738 C C . PRO A 1 92 ? 13.737 -26.649 2.807 1.00 43.66 92 PRO A C 1
ATOM 740 O O . PRO A 1 92 ? 12.961 -26.454 1.858 1.00 43.66 92 PRO A O 1
ATOM 743 N N . ALA A 1 93 ? 14.384 -27.799 3.000 1.00 47.53 93 ALA A N 1
ATOM 744 C CA . ALA A 1 93 ? 14.204 -28.989 2.176 1.00 47.53 93 ALA A CA 1
ATOM 745 C C . ALA A 1 93 ? 12.710 -29.329 2.046 1.00 47.53 93 ALA A C 1
ATOM 747 O O . ALA A 1 93 ? 11.911 -29.028 2.942 1.00 47.53 93 ALA A O 1
ATOM 748 N N . ARG A 1 94 ? 12.315 -29.861 0.888 1.00 48.28 94 ARG A N 1
ATOM 749 C CA . ARG A 1 94 ? 11.036 -30.556 0.775 1.00 48.28 94 ARG A CA 1
ATOM 750 C C . ARG A 1 94 ? 11.217 -31.882 1.500 1.00 48.28 94 ARG A C 1
ATOM 752 O O . ARG A 1 94 ? 12.145 -32.614 1.176 1.00 48.28 94 ARG A O 1
ATOM 759 N N . ASP A 1 95 ? 10.382 -32.146 2.491 1.00 43.56 95 ASP A N 1
ATOM 760 C CA . ASP A 1 95 ? 10.182 -33.514 2.943 1.00 43.56 95 ASP A CA 1
ATOM 761 C C . ASP A 1 95 ? 9.166 -34.125 1.968 1.00 43.56 95 ASP A C 1
ATOM 763 O O . ASP A 1 95 ? 7.956 -33.993 2.139 1.00 43.56 95 ASP A O 1
ATOM 767 N N . ASP A 1 96 ? 9.668 -34.656 0.849 1.00 40.78 96 ASP A N 1
ATOM 768 C CA . ASP A 1 96 ? 8.871 -35.332 -0.185 1.00 40.78 96 ASP A CA 1
ATOM 769 C C . ASP A 1 96 ? 8.539 -36.777 0.261 1.00 40.78 96 ASP A C 1
ATOM 771 O O . ASP A 1 96 ? 8.713 -37.735 -0.490 1.00 40.78 96 ASP A O 1
ATOM 775 N N . SER A 1 97 ? 8.068 -36.957 1.500 1.00 43.09 97 SER A N 1
ATOM 776 C CA . SER A 1 97 ? 7.684 -38.263 2.063 1.00 43.09 97 SER A CA 1
ATOM 777 C C . SER A 1 97 ? 6.181 -38.573 1.967 1.00 43.09 97 SER A C 1
ATOM 779 O O . SER A 1 97 ? 5.739 -39.625 2.420 1.00 43.09 97 SER A O 1
ATOM 781 N N . GLN A 1 98 ? 5.378 -37.730 1.305 1.00 44.72 98 GLN A N 1
ATOM 782 C CA . GLN A 1 98 ? 3.957 -38.011 1.041 1.00 44.72 98 GLN A CA 1
ATOM 783 C C . GLN A 1 98 ? 3.544 -37.659 -0.394 1.00 44.72 98 GLN A C 1
ATOM 785 O O . GLN A 1 98 ? 2.729 -36.772 -0.628 1.00 44.72 98 GLN A O 1
ATOM 790 N N . ALA A 1 99 ? 4.109 -38.355 -1.382 1.00 44.00 99 ALA A N 1
ATOM 791 C CA . ALA A 1 99 ? 3.608 -38.307 -2.759 1.00 44.00 99 ALA A CA 1
ATOM 792 C C . ALA A 1 99 ? 3.867 -39.613 -3.530 1.00 44.00 99 ALA A C 1
ATOM 794 O O . ALA A 1 99 ? 4.299 -39.573 -4.676 1.00 44.00 99 ALA A O 1
ATOM 795 N N . ARG A 1 100 ? 3.631 -40.782 -2.915 1.00 44.81 100 ARG A N 1
ATOM 796 C CA . ARG A 1 100 ? 3.523 -42.074 -3.625 1.00 44.81 100 ARG A CA 1
ATOM 797 C C . ARG A 1 100 ? 2.553 -43.015 -2.909 1.00 44.81 100 ARG A C 1
ATOM 799 O O . ARG A 1 100 ? 2.976 -43.967 -2.269 1.00 44.81 100 ARG A O 1
ATOM 806 N N . SER A 1 101 ? 1.256 -42.736 -3.009 1.00 44.75 101 SER A N 1
ATOM 807 C CA . SER A 1 101 ? 0.195 -43.740 -2.833 1.00 44.75 101 SER A CA 1
ATOM 808 C C . SER A 1 101 ? -1.169 -43.132 -3.150 1.00 44.75 101 SER A C 1
ATOM 810 O O . SER A 1 101 ? -1.840 -42.587 -2.279 1.00 44.75 101 SER A O 1
ATOM 812 N N . ARG A 1 102 ? -1.569 -43.209 -4.422 1.00 44.44 102 ARG A N 1
ATOM 813 C CA . ARG A 1 102 ? -2.964 -43.313 -4.879 1.00 44.44 102 ARG A CA 1
ATOM 814 C C . ARG A 1 102 ? -2.952 -43.474 -6.400 1.00 44.44 102 ARG A C 1
ATOM 816 O O . ARG A 1 102 ? -2.768 -42.486 -7.097 1.00 44.44 102 ARG A O 1
ATOM 823 N N . THR A 1 103 ? -3.109 -44.744 -6.789 1.00 43.34 103 THR A N 1
ATOM 824 C CA . THR A 1 103 ? -3.628 -45.304 -8.057 1.00 43.34 103 THR A CA 1
ATOM 825 C C . THR A 1 103 ? -3.084 -44.758 -9.365 1.00 43.34 103 THR A C 1
ATOM 827 O O . THR A 1 103 ? -3.438 -43.620 -9.732 1.00 43.34 103 THR A O 1
#

Sequence (103 aa):
MIPTYNESKNIVNLVPLLDAQLRKTRHPYEIVVVDDNSPDGTWKVARILAKSYPIRLILRKNEKGLATAVIAGFKKAKRRLRRCDRRGLKSPARDDSQARSRT

Foldseek 3Di:
DAEDAQCLVVCVVVQVVCQVVVVVVVDDDAAEYEYAPHPNCSVVSQVVVVVPGRYDYHYHDPDDDDVVSVVVSVVPDPDDPQDQDPVGGDDDDPPPVPDPDDD

Secondary structure (DSSP, 8-state):
-EEESS-HHHHHHHHHHHHHHHHHTTS---EEEEE---TT-HHHHHHHHTTTS-EEEEE-SS---HHHHHHHHHHH--S----EETTEEPPPPP---S-S---

pLDDT: mean 80.11, std 20.24, range [36.31, 96.38]

Radius of gyration: 16.96 Å; chains: 1; bounding box: 35×55×28 Å